Protein AF-A0A7C1IXS5-F1 (afdb_monomer_lite)

Secondary structure (DSSP, 8-state):
-HHHHHHHHHHHTT------TTSS--SSSSPPPPPHHHHHHHHHH-PPB--EEEE---TTHHHHHHTT-----EEEE-PPB--PPP---HHHHHHHHHHHHHHHHHHHHHHS-GGG-GGGTT------

Radius of gyration: 16.07 Å; chains: 1; bounding box: 36×35×52 Å

Foldseek 3Di:
DVVLVVVLVCVLVVHDDDDDQQNDDDQDAADDQGDLSQLVSCQRNQDWDKQKAKPQPHPCSVVCVVVVHDTDIDMDIADTDGDDHDPDDDPVSSVSSSVVSVVSLLANCLRDDQRHHHVCRPSHDHGD

pLDDT: mean 89.89, std 7.88, range [62.44, 98.0]

Sequence (128 aa):
RVLLEKITAILQAGHPLAIAPEGGRSHELGMKRAMPGLGYIIEKVQVPVIPVGILGTTGDFWQRAKHGERPILEMRIGRPIHFPKMTEQGRQRRDARQRNADLVMRHIAGLLPQEYHGVYAGQSISPA

Structure (mmCIF, N/CA/C/O backbone):
data_AF-A0A7C1IXS5-F1
#
_entry.id   AF-A0A7C1IXS5-F1
#
loop_
_atom_site.group_PDB
_atom_site.id
_atom_site.type_symbol
_atom_site.label_atom_id
_atom_site.label_alt_id
_atom_site.label_comp_id
_atom_site.label_asym_id
_atom_site.label_entity_id
_atom_site.label_seq_id
_atom_site.pdbx_PDB_ins_code
_atom_site.Cartn_x
_atom_site.Cartn_y
_atom_site.Cartn_z
_atom_site.occupancy
_atom_site.B_iso_or_equiv
_atom_site.auth_seq_id
_atom_site.auth_comp_id
_atom_site.auth_asym_id
_atom_site.auth_atom_id
_atom_site.pdbx_PDB_model_num
ATOM 1 N N . ARG A 1 1 ? -9.450 18.181 4.860 1.00 62.44 1 ARG A N 1
ATOM 2 C CA . ARG A 1 1 ? -10.494 17.339 5.502 1.00 62.44 1 ARG A CA 1
ATOM 3 C C . ARG A 1 1 ? -11.516 16.836 4.478 1.00 62.44 1 ARG A C 1
ATOM 5 O O . ARG A 1 1 ? -11.693 15.631 4.399 1.00 62.44 1 ARG A O 1
ATOM 12 N N . VAL A 1 2 ? -12.026 17.719 3.611 1.00 87.50 2 VAL A N 1
ATOM 13 C CA . VAL A 1 2 ? -12.974 17.417 2.516 1.00 87.50 2 VAL A CA 1
ATOM 14 C C . VAL A 1 2 ? -12.605 16.195 1.654 1.00 87.50 2 VAL A C 1
ATOM 16 O O . VAL A 1 2 ? -13.468 15.382 1.343 1.00 87.50 2 VAL A O 1
ATOM 19 N N . LEU A 1 3 ? -11.326 16.005 1.300 1.00 87.81 3 LEU A N 1
ATOM 20 C CA . LEU A 1 3 ? -10.906 14.852 0.487 1.00 87.81 3 LEU A CA 1
ATOM 21 C C . LEU A 1 3 ? -11.186 13.496 1.162 1.00 87.81 3 LEU A C 1
ATOM 23 O O . LEU A 1 3 ? -11.703 12.591 0.517 1.00 87.81 3 LEU A O 1
ATOM 27 N N . LEU A 1 4 ? -10.867 13.352 2.452 1.00 87.88 4 LEU A N 1
ATOM 28 C CA . LEU A 1 4 ? -11.063 12.091 3.183 1.00 87.88 4 LEU A CA 1
ATOM 29 C C . LEU A 1 4 ? -12.549 11.773 3.376 1.00 87.88 4 LEU A C 1
ATOM 31 O O . LEU A 1 4 ? -12.944 10.609 3.339 1.00 87.88 4 LEU A O 1
ATOM 35 N N . GLU A 1 5 ? -13.370 12.807 3.550 1.00 88.81 5 GLU A N 1
ATOM 36 C CA . GLU A 1 5 ? -14.828 12.681 3.614 1.00 88.81 5 GLU A CA 1
ATOM 37 C C . GLU A 1 5 ? -15.385 12.212 2.263 1.00 88.81 5 GLU A C 1
ATOM 39 O O . GLU A 1 5 ? -16.151 11.253 2.220 1.00 88.81 5 GLU A O 1
ATOM 44 N N . LYS A 1 6 ? -14.911 12.788 1.149 1.00 92.94 6 LYS A N 1
ATOM 45 C CA . LYS A 1 6 ? -15.299 12.353 -0.201 1.00 92.94 6 LYS A CA 1
ATOM 46 C C . LYS A 1 6 ? -14.884 10.908 -0.492 1.00 92.94 6 LYS A C 1
ATOM 48 O O . LYS A 1 6 ? -15.686 10.142 -1.014 1.00 92.94 6 LYS A O 1
ATOM 53 N N . ILE A 1 7 ? -13.660 10.523 -0.126 1.00 92.19 7 ILE A N 1
ATOM 54 C CA . ILE A 1 7 ? -13.174 9.140 -0.258 1.00 92.19 7 ILE A CA 1
ATOM 55 C C . ILE A 1 7 ? -14.072 8.176 0.525 1.00 92.19 7 ILE A C 1
ATOM 57 O O . ILE A 1 7 ? -14.482 7.147 -0.004 1.00 92.19 7 ILE A O 1
ATOM 61 N N . THR A 1 8 ? -14.411 8.532 1.765 1.00 90.06 8 THR A N 1
ATOM 62 C CA . THR A 1 8 ? -15.300 7.731 2.615 1.00 90.06 8 THR A CA 1
ATOM 63 C C . THR A 1 8 ? -16.672 7.554 1.965 1.00 90.06 8 THR A C 1
ATOM 65 O O . THR A 1 8 ? -17.157 6.430 1.894 1.00 90.06 8 THR A O 1
ATOM 68 N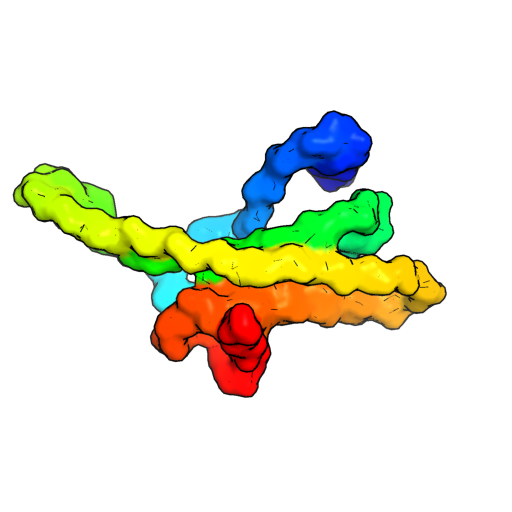 N . ALA A 1 9 ? -17.257 8.628 1.428 1.00 92.06 9 ALA A N 1
ATOM 69 C CA . ALA A 1 9 ? -18.553 8.578 0.756 1.00 92.06 9 ALA A CA 1
ATOM 70 C C . ALA A 1 9 ? -18.542 7.685 -0.499 1.00 92.06 9 ALA A C 1
ATOM 72 O O . ALA A 1 9 ? -19.460 6.893 -0.688 1.00 92.06 9 ALA A O 1
ATOM 73 N N . ILE A 1 10 ? -17.492 7.765 -1.327 1.00 94.25 10 ILE A N 1
ATOM 74 C CA . ILE A 1 10 ? -17.326 6.915 -2.524 1.00 94.25 10 ILE A CA 1
ATOM 75 C C . ILE A 1 10 ? -17.302 5.435 -2.130 1.00 94.25 10 ILE A C 1
ATOM 77 O O . ILE A 1 10 ? -18.041 4.625 -2.689 1.00 94.25 10 ILE A O 1
ATOM 81 N N . LEU A 1 11 ? -16.480 5.095 -1.136 1.00 93.44 11 LEU A N 1
ATOM 82 C CA . LEU A 1 11 ? -16.324 3.716 -0.686 1.00 93.44 11 LEU A CA 1
ATOM 83 C C . LEU A 1 11 ? -17.600 3.179 -0.011 1.00 93.44 11 LEU A C 1
ATOM 85 O O . LEU A 1 11 ? -17.976 2.033 -0.238 1.00 93.44 11 LEU A O 1
ATOM 89 N N . GLN A 1 12 ? -18.304 4.006 0.770 1.00 90.38 12 GLN A N 1
ATOM 90 C CA . GLN A 1 12 ? -19.597 3.645 1.372 1.00 90.38 12 GLN A CA 1
ATOM 91 C C . GLN A 1 12 ? -20.707 3.460 0.331 1.00 90.38 12 GLN A C 1
ATOM 93 O O . GLN A 1 12 ? -21.604 2.648 0.535 1.00 90.38 12 GLN A O 1
ATOM 98 N N . ALA A 1 13 ? -20.626 4.163 -0.799 1.00 93.38 13 ALA A N 1
ATOM 99 C CA . ALA A 1 13 ? -21.512 3.968 -1.942 1.00 93.38 13 ALA A CA 1
ATOM 100 C C . ALA A 1 13 ? -21.169 2.711 -2.770 1.00 93.38 13 ALA A C 1
ATOM 102 O O . ALA A 1 13 ? -21.704 2.548 -3.862 1.00 93.38 13 ALA A O 1
ATOM 103 N N . GLY A 1 14 ? -20.253 1.853 -2.304 1.00 92.19 14 GLY A N 1
ATOM 104 C CA . GLY A 1 14 ? -19.890 0.597 -2.966 1.00 92.19 14 GLY A CA 1
ATOM 105 C C . GLY A 1 14 ? -18.975 0.752 -4.182 1.00 92.19 14 GLY A C 1
ATOM 106 O O . GLY A 1 14 ? -18.792 -0.206 -4.929 1.00 92.19 14 GLY A O 1
ATOM 107 N N . HIS A 1 15 ? -18.392 1.935 -4.399 1.00 94.31 15 HIS A N 1
ATOM 108 C CA . HIS A 1 15 ? -17.510 2.172 -5.539 1.00 94.31 15 HIS A CA 1
ATOM 109 C C . HIS A 1 15 ? -16.052 1.845 -5.182 1.00 94.31 15 HIS A C 1
ATOM 111 O O . HIS A 1 15 ? -15.581 2.245 -4.113 1.00 94.31 15 HIS A O 1
ATOM 117 N N . PRO A 1 16 ? -15.301 1.167 -6.070 1.00 92.75 16 PRO A N 1
ATOM 118 C CA . PRO A 1 16 ? -13.887 0.898 -5.844 1.00 92.75 16 PRO A CA 1
ATOM 119 C C . PRO A 1 16 ? -13.054 2.183 -5.939 1.00 92.75 16 PRO A C 1
ATOM 121 O O . PRO A 1 16 ? -13.357 3.088 -6.718 1.00 92.75 16 PRO A O 1
ATOM 124 N N . LEU A 1 17 ? -11.962 2.242 -5.174 1.00 93.81 17 LEU A N 1
ATOM 125 C CA . LEU A 1 17 ? -11.010 3.350 -5.205 1.00 93.81 17 LEU A CA 1
ATOM 126 C C . LEU A 1 17 ? -9.573 2.827 -5.148 1.00 93.81 17 LEU A C 1
ATOM 128 O O . LEU A 1 17 ? -9.223 2.056 -4.257 1.00 93.81 17 LEU A O 1
ATOM 132 N N . ALA A 1 18 ? -8.730 3.300 -6.066 1.00 93.56 18 ALA A N 1
ATOM 133 C CA . ALA A 1 18 ? -7.294 3.052 -6.041 1.00 93.56 18 ALA A CA 1
ATOM 134 C C . ALA A 1 18 ? -6.576 4.159 -5.256 1.00 93.56 18 ALA A C 1
ATOM 136 O O . ALA A 1 18 ? -6.789 5.348 -5.499 1.00 93.56 18 ALA A O 1
ATOM 137 N N . ILE A 1 19 ? -5.715 3.768 -4.317 1.00 93.00 19 ILE A N 1
ATOM 138 C CA . ILE A 1 19 ? -4.931 4.685 -3.485 1.00 93.00 19 ILE A CA 1
ATOM 139 C C . ILE A 1 19 ? -3.476 4.231 -3.527 1.00 93.00 19 ILE A C 1
ATOM 141 O O . ILE A 1 19 ? -3.190 3.082 -3.207 1.00 93.00 19 ILE A O 1
ATOM 145 N N . ALA A 1 20 ? -2.561 5.143 -3.860 1.00 93.06 20 ALA A N 1
ATOM 146 C CA . ALA A 1 20 ? -1.134 4.948 -3.624 1.00 93.06 20 ALA A CA 1
ATOM 147 C C . ALA A 1 20 ? -0.835 5.269 -2.147 1.00 93.06 20 ALA A C 1
ATOM 149 O O . ALA A 1 20 ? -0.930 6.442 -1.764 1.00 93.06 20 ALA A O 1
ATOM 150 N N . PRO A 1 21 ? -0.488 4.282 -1.297 1.00 93.50 21 PRO A N 1
ATOM 151 C CA . PRO A 1 21 ? -0.314 4.518 0.139 1.00 93.50 21 PRO A CA 1
ATOM 152 C C . PRO A 1 21 ? 0.810 5.506 0.464 1.00 93.50 21 PRO A C 1
ATOM 154 O O . PRO A 1 21 ? 0.776 6.157 1.504 1.00 93.50 21 PRO A O 1
ATOM 157 N N . GLU A 1 22 ? 1.788 5.632 -0.431 1.00 91.38 22 GLU A N 1
ATOM 158 C CA . GLU A 1 22 ? 2.952 6.518 -0.317 1.00 91.38 22 GLU A CA 1
ATOM 159 C C . GLU A 1 22 ? 2.620 7.997 -0.587 1.00 91.38 22 GLU A C 1
ATOM 161 O O . GLU A 1 22 ? 3.427 8.875 -0.293 1.00 91.38 22 GLU A O 1
ATOM 166 N N . GLY A 1 23 ? 1.436 8.293 -1.139 1.00 84.69 23 GLY A N 1
ATOM 167 C CA . GLY A 1 23 ? 0.965 9.660 -1.397 1.00 84.69 23 GLY A CA 1
ATOM 168 C C . GLY A 1 23 ? 1.532 10.339 -2.646 1.00 84.69 23 GLY A C 1
ATOM 169 O O . GLY A 1 23 ? 1.139 11.461 -2.958 1.00 84.69 23 GLY A O 1
ATOM 170 N N . GLY A 1 24 ? 2.418 9.677 -3.389 1.00 81.88 24 GLY A N 1
ATOM 171 C CA . GLY A 1 24 ? 3.002 10.204 -4.617 1.00 81.88 24 GLY A CA 1
ATOM 172 C C . GLY A 1 24 ? 3.687 9.122 -5.443 1.00 81.88 24 GLY A C 1
ATOM 173 O O . GLY A 1 24 ? 3.705 7.953 -5.067 1.00 81.88 24 GLY A O 1
ATOM 174 N N . ARG A 1 25 ? 4.252 9.523 -6.586 1.00 73.31 25 ARG A N 1
ATOM 175 C CA . ARG A 1 25 ? 5.111 8.647 -7.388 1.00 73.31 25 ARG A CA 1
ATOM 176 C C . ARG A 1 25 ? 6.492 8.584 -6.745 1.00 73.31 25 ARG A C 1
ATOM 178 O O . ARG A 1 25 ? 7.063 9.621 -6.399 1.00 73.31 25 ARG A O 1
ATOM 185 N N . SER A 1 26 ? 7.030 7.382 -6.618 1.00 70.75 26 SER A N 1
ATOM 186 C CA . SER A 1 26 ? 8.423 7.193 -6.232 1.00 70.75 26 SER A CA 1
ATOM 187 C C . SER A 1 26 ? 9.299 7.362 -7.472 1.00 70.75 26 SER A C 1
ATOM 189 O O . SER A 1 26 ? 9.076 6.731 -8.500 1.00 70.75 26 SER A O 1
ATOM 191 N N . HIS A 1 27 ? 10.230 8.314 -7.396 1.00 70.62 27 HIS A N 1
ATOM 192 C CA . HIS A 1 27 ? 11.218 8.600 -8.442 1.00 70.62 27 HIS A CA 1
ATOM 193 C C . HIS A 1 27 ? 12.519 7.809 -8.238 1.00 70.62 27 HIS A C 1
ATOM 195 O O . HIS A 1 27 ? 13.379 7.799 -9.111 1.00 70.62 27 HIS A O 1
ATOM 201 N N . GLU A 1 28 ? 12.630 7.140 -7.093 1.00 76.75 28 GLU A N 1
ATOM 202 C CA . GLU A 1 28 ? 13.718 6.250 -6.705 1.00 76.75 28 GLU A CA 1
ATOM 203 C C . GLU A 1 28 ? 13.167 4.826 -6.588 1.00 76.75 28 GLU A C 1
ATOM 205 O O . GLU A 1 28 ? 11.968 4.634 -6.357 1.00 76.75 28 GLU A O 1
ATOM 210 N N . LEU A 1 29 ? 14.040 3.833 -6.760 1.00 80.69 29 LEU A N 1
ATOM 211 C CA . LEU A 1 29 ? 13.677 2.433 -6.582 1.00 80.69 29 LEU A CA 1
ATOM 212 C C . LEU A 1 29 ? 13.455 2.152 -5.090 1.00 80.69 29 LEU A C 1
ATOM 214 O O . LEU A 1 29 ? 14.328 2.426 -4.269 1.00 80.69 29 LEU A O 1
ATOM 218 N N . GLY A 1 30 ? 12.290 1.600 -4.752 1.00 88.56 30 GLY A N 1
ATOM 219 C CA . GLY A 1 30 ? 11.944 1.221 -3.384 1.00 88.56 30 GLY A CA 1
ATOM 220 C C . GLY A 1 30 ? 10.692 1.914 -2.847 1.00 88.56 30 GLY A C 1
ATOM 221 O O . GLY A 1 30 ? 10.465 3.105 -3.057 1.00 88.56 30 GLY A O 1
ATOM 222 N N . MET A 1 31 ? 9.882 1.154 -2.114 1.00 92.44 31 MET A N 1
ATOM 223 C CA . MET A 1 31 ? 8.675 1.648 -1.456 1.00 92.44 31 MET A CA 1
ATOM 224 C C . MET A 1 31 ? 9.009 2.637 -0.337 1.00 92.44 31 MET A C 1
ATOM 226 O O . MET A 1 31 ? 9.836 2.367 0.543 1.00 92.44 31 MET A O 1
ATOM 230 N N . LYS A 1 32 ? 8.305 3.769 -0.327 1.00 94.12 32 LYS A N 1
ATOM 231 C CA . LYS A 1 32 ? 8.296 4.717 0.790 1.00 94.12 32 LYS A CA 1
ATOM 232 C C . LYS A 1 32 ? 7.299 4.282 1.850 1.00 94.12 32 LYS A C 1
ATOM 234 O O . LYS A 1 32 ? 6.400 3.479 1.618 1.00 94.12 32 LYS A O 1
ATOM 239 N N . ARG A 1 33 ? 7.438 4.849 3.045 1.00 95.25 33 ARG A N 1
ATOM 240 C CA . ARG A 1 33 ? 6.513 4.567 4.140 1.00 95.25 33 ARG A CA 1
ATOM 241 C C . ARG A 1 33 ? 5.100 5.044 3.797 1.00 95.25 33 ARG A C 1
ATOM 243 O O . ARG A 1 33 ? 4.921 6.159 3.309 1.00 95.25 33 ARG A O 1
ATOM 250 N N . ALA A 1 34 ? 4.102 4.227 4.118 1.00 96.00 34 ALA A N 1
ATOM 251 C CA . ALA A 1 34 ? 2.702 4.585 3.970 1.00 96.00 34 ALA A CA 1
ATOM 252 C C . ALA A 1 34 ? 2.344 5.836 4.773 1.00 96.00 34 ALA A C 1
ATOM 254 O O . ALA A 1 34 ? 2.712 5.986 5.944 1.00 96.00 34 ALA A O 1
ATOM 255 N N . MET A 1 35 ? 1.528 6.689 4.161 1.00 94.19 35 MET A N 1
ATOM 256 C CA . MET A 1 35 ? 0.916 7.816 4.838 1.00 94.19 35 MET A CA 1
ATOM 257 C C . MET A 1 35 ? -0.165 7.336 5.822 1.00 94.19 35 MET A C 1
ATOM 259 O O . MET 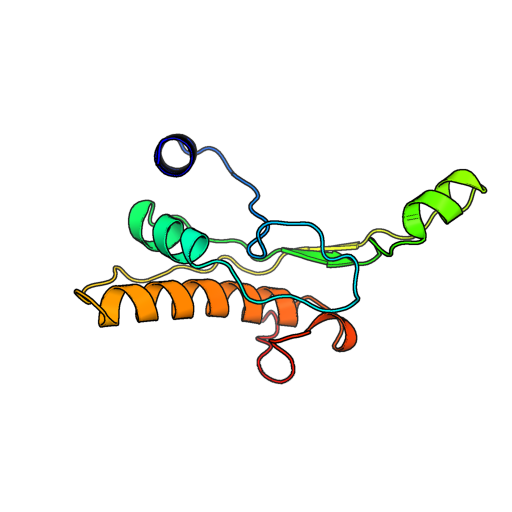A 1 35 ? -0.993 6.482 5.481 1.00 94.19 35 MET A O 1
ATOM 263 N N . PRO A 1 36 ? -0.273 7.962 7.009 1.00 90.25 36 PRO A N 1
ATOM 264 C CA . PRO A 1 36 ? -1.249 7.574 8.034 1.00 90.25 36 PRO A CA 1
ATOM 265 C C . PRO A 1 36 ? -2.712 7.757 7.593 1.00 90.25 36 PRO A C 1
ATOM 267 O O . PRO A 1 36 ? -3.625 7.211 8.218 1.00 90.25 36 PRO A O 1
ATOM 270 N N . GLY A 1 37 ? -2.953 8.515 6.516 1.00 91.19 37 GLY A N 1
ATOM 271 C CA . GLY A 1 37 ? -4.278 8.704 5.924 1.00 91.19 37 GLY A CA 1
ATOM 272 C C . GLY A 1 37 ? -4.930 7.395 5.472 1.00 91.19 37 GLY A C 1
ATOM 273 O O . GLY A 1 37 ? -6.141 7.250 5.626 1.00 91.19 37 GLY A O 1
ATOM 274 N N . LEU A 1 38 ? -4.145 6.412 5.015 1.00 93.69 38 LEU A N 1
ATOM 275 C CA . LEU A 1 38 ? -4.670 5.093 4.653 1.00 93.69 38 LEU A CA 1
ATOM 276 C C . LEU A 1 38 ? -5.293 4.389 5.867 1.00 93.69 38 LEU A C 1
ATOM 278 O O . LEU A 1 38 ? -6.420 3.906 5.794 1.00 93.69 38 LEU A O 1
ATOM 282 N N . GLY A 1 39 ? -4.607 4.413 7.013 1.00 93.06 39 GLY A N 1
ATOM 283 C CA . GLY A 1 39 ? -5.120 3.831 8.254 1.00 93.06 39 GLY A CA 1
ATOM 284 C C . GLY A 1 39 ? -6.414 4.492 8.738 1.00 93.06 39 GLY A C 1
ATOM 285 O O . GLY A 1 39 ? -7.292 3.813 9.261 1.00 93.06 39 GLY A O 1
ATOM 286 N N . TYR A 1 40 ? -6.571 5.803 8.521 1.00 92.50 40 TYR A N 1
ATOM 287 C CA . TYR A 1 40 ? -7.827 6.506 8.806 1.00 92.50 40 TYR A CA 1
ATOM 288 C C . TYR A 1 40 ? -8.988 5.995 7.937 1.00 92.50 40 TYR A C 1
ATOM 290 O O . TYR A 1 40 ? -10.088 5.797 8.449 1.00 92.50 40 TYR A O 1
ATOM 298 N N . ILE A 1 41 ? -8.750 5.780 6.640 1.00 92.88 41 ILE A N 1
ATOM 299 C CA . ILE A 1 41 ? -9.771 5.291 5.701 1.00 92.88 41 ILE A CA 1
ATOM 300 C C . ILE A 1 41 ? -10.181 3.858 6.063 1.00 92.88 41 ILE A C 1
ATOM 302 O O . ILE A 1 41 ? -11.372 3.577 6.176 1.00 92.88 41 ILE A O 1
ATOM 306 N N . ILE A 1 42 ? -9.207 2.982 6.331 1.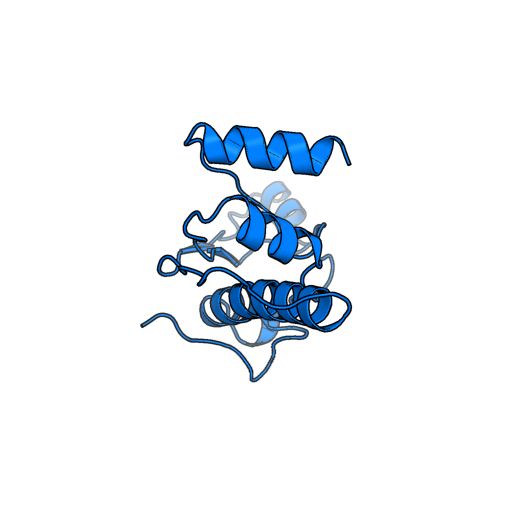00 92.94 42 ILE A N 1
ATOM 307 C CA . ILE A 1 42 ? -9.436 1.592 6.763 1.00 92.94 42 ILE A CA 1
ATOM 308 C C . ILE A 1 42 ? -10.330 1.542 8.009 1.00 92.94 42 ILE A C 1
ATOM 310 O O . ILE A 1 42 ? -11.332 0.824 8.047 1.00 92.94 42 ILE A O 1
ATOM 314 N N . GLU A 1 43 ? -9.998 2.348 9.019 1.00 92.19 43 GLU A N 1
ATOM 315 C CA . GLU A 1 43 ? -10.775 2.433 10.255 1.00 92.19 43 GLU A CA 1
ATOM 316 C C . GLU A 1 43 ? -12.219 2.891 9.994 1.00 92.19 43 GLU A C 1
ATOM 318 O O . GLU A 1 43 ? -13.153 2.389 10.616 1.00 92.19 43 GLU A O 1
ATOM 323 N N . LYS A 1 44 ? -12.413 3.855 9.087 1.00 90.56 44 LYS A N 1
ATOM 324 C CA . LYS A 1 44 ? -13.712 4.501 8.871 1.00 90.56 44 LYS A CA 1
ATOM 325 C C . LYS A 1 44 ? -14.680 3.710 8.008 1.00 90.56 44 LYS A C 1
ATOM 327 O O . LYS A 1 44 ? -15.871 3.732 8.305 1.00 90.56 44 LYS A O 1
ATOM 332 N N . VAL A 1 45 ? -14.197 3.078 6.942 1.00 88.19 45 VAL A N 1
ATOM 333 C CA . VAL A 1 45 ? -15.076 2.498 5.914 1.00 88.19 45 VAL A CA 1
ATOM 334 C C . VAL A 1 45 ? -15.295 0.998 6.122 1.00 88.19 45 VAL A C 1
ATOM 336 O O . VAL A 1 45 ? -16.342 0.492 5.741 1.00 88.19 45 VAL A O 1
ATOM 339 N N . GLN A 1 46 ? -14.366 0.294 6.786 1.00 88.12 46 GLN A N 1
ATOM 340 C CA . GLN A 1 46 ? -14.497 -1.145 7.082 1.00 88.12 46 GLN A CA 1
ATOM 341 C C . GLN A 1 46 ? -14.766 -2.001 5.827 1.00 88.12 46 GLN A C 1
ATOM 343 O O . GLN A 1 46 ? -15.522 -2.968 5.861 1.00 88.12 46 GLN A O 1
ATOM 348 N N . VAL A 1 47 ? -14.128 -1.633 4.715 1.00 91.69 47 VAL A N 1
ATOM 349 C CA . VAL A 1 47 ? -14.142 -2.378 3.448 1.00 91.69 47 VAL A CA 1
ATOM 350 C C . VAL A 1 47 ? -12.844 -3.175 3.290 1.00 91.69 47 VAL A C 1
ATOM 352 O O . VAL A 1 47 ? -11.816 -2.766 3.844 1.00 91.69 47 VAL A O 1
ATOM 355 N N . PRO A 1 48 ? -12.855 -4.294 2.544 1.00 94.62 48 PRO A N 1
ATOM 356 C CA . PRO A 1 48 ? -11.635 -5.032 2.249 1.00 94.62 48 PRO A CA 1
ATOM 357 C C . PRO A 1 48 ? -10.639 -4.172 1.464 1.00 94.62 48 PRO A C 1
ATOM 359 O O . PRO A 1 48 ? -11.010 -3.457 0.533 1.00 94.62 48 PRO A O 1
ATOM 362 N N . VAL A 1 49 ? -9.357 -4.281 1.812 1.00 96.25 49 VAL A N 1
ATOM 363 C CA . VAL A 1 49 ? -8.260 -3.658 1.061 1.00 96.25 49 VAL A CA 1
ATOM 364 C C . VAL A 1 49 ? -7.596 -4.713 0.192 1.00 96.25 49 VAL A C 1
ATOM 366 O O . VAL A 1 49 ? -7.161 -5.742 0.699 1.00 96.25 49 VAL A O 1
ATOM 369 N N . ILE A 1 50 ? -7.481 -4.454 -1.107 1.00 97.00 50 ILE A N 1
ATOM 370 C CA . ILE A 1 50 ? -6.796 -5.350 -2.042 1.00 97.00 50 ILE A CA 1
ATOM 371 C C . ILE A 1 50 ? -5.395 -4.777 -2.312 1.00 97.00 50 ILE A C 1
ATOM 373 O O . ILE A 1 50 ? -5.300 -3.689 -2.886 1.00 97.00 50 ILE A O 1
ATOM 377 N N . PRO A 1 51 ? -4.308 -5.448 -1.887 1.00 97.12 51 PRO A N 1
ATOM 378 C CA . PRO A 1 51 ? -2.952 -4.998 -2.173 1.00 97.12 51 PRO A CA 1
ATOM 379 C C . PRO A 1 51 ? -2.623 -5.234 -3.652 1.00 97.12 51 PRO A C 1
ATOM 381 O O . PRO A 1 51 ? -2.906 -6.301 -4.200 1.00 97.12 51 PRO A O 1
ATOM 384 N N . VAL A 1 52 ? -2.009 -4.240 -4.292 1.00 96.25 52 VAL A N 1
ATOM 385 C CA . VAL A 1 52 ? -1.616 -4.295 -5.704 1.00 96.25 52 VAL A CA 1
ATOM 386 C C . VAL A 1 52 ? -0.168 -3.838 -5.836 1.00 96.25 52 VAL A C 1
ATOM 388 O O . VAL A 1 52 ? 0.174 -2.734 -5.414 1.00 96.25 52 VAL A O 1
ATOM 391 N N . GLY A 1 53 ? 0.676 -4.692 -6.412 1.00 94.19 53 GLY A N 1
ATOM 392 C CA . GLY A 1 53 ? 2.050 -4.376 -6.793 1.00 94.19 53 GLY A CA 1
ATOM 393 C C . GLY A 1 53 ? 2.132 -4.071 -8.287 1.00 94.19 53 GLY A C 1
ATOM 394 O O . GLY A 1 53 ? 1.568 -4.806 -9.095 1.00 94.19 53 GLY A O 1
ATOM 395 N N . ILE A 1 54 ? 2.827 -2.997 -8.656 1.00 90.69 54 ILE A N 1
ATOM 396 C CA . ILE A 1 54 ? 3.045 -2.598 -10.052 1.00 90.69 54 ILE A CA 1
ATOM 397 C C . ILE A 1 54 ? 4.553 -2.587 -10.315 1.00 90.69 54 ILE A C 1
ATOM 399 O O . ILE A 1 54 ? 5.297 -1.940 -9.580 1.00 90.69 54 ILE A O 1
ATOM 403 N N . LEU A 1 55 ? 4.995 -3.297 -11.354 1.00 87.50 55 LEU A N 1
ATOM 404 C CA . LEU A 1 55 ? 6.390 -3.376 -11.788 1.00 87.50 55 LEU A CA 1
ATOM 405 C C . LEU A 1 55 ? 6.560 -2.777 -13.182 1.00 87.50 55 LEU A C 1
ATOM 407 O O . LEU A 1 55 ? 5.631 -2.779 -13.984 1.00 87.50 55 LEU A O 1
ATOM 411 N N . GLY A 1 56 ? 7.774 -2.326 -13.495 1.00 78.50 56 GLY A N 1
ATOM 412 C CA . GLY A 1 56 ? 8.107 -1.806 -14.825 1.00 78.50 56 GLY A CA 1
ATOM 413 C C . GLY A 1 56 ? 7.783 -0.325 -15.027 1.00 78.50 56 GLY A C 1
ATOM 414 O O . GLY A 1 56 ? 8.062 0.224 -16.087 1.00 78.50 56 GLY A O 1
ATOM 415 N N . THR A 1 57 ? 7.276 0.372 -14.004 1.00 69.88 57 THR A N 1
ATOM 416 C CA . THR A 1 57 ? 7.153 1.842 -13.997 1.00 69.88 57 THR A CA 1
ATOM 417 C C . THR A 1 57 ? 8.483 2.509 -13.634 1.00 69.88 57 THR A C 1
ATOM 419 O O . THR A 1 57 ? 8.559 3.303 -12.696 1.00 69.88 57 THR A O 1
ATOM 422 N N . THR A 1 58 ? 9.560 2.137 -14.319 1.00 69.19 58 THR A N 1
ATOM 423 C CA . THR A 1 58 ? 10.885 2.732 -14.123 1.00 69.19 58 THR A CA 1
ATOM 424 C C . THR A 1 58 ? 10.951 4.122 -14.769 1.00 69.19 58 THR A C 1
ATOM 426 O O . THR A 1 58 ? 10.149 4.459 -15.644 1.00 69.19 58 THR A O 1
ATOM 429 N N . GLY A 1 59 ? 11.876 4.980 -14.321 1.00 65.56 59 GLY A N 1
ATOM 430 C CA . GLY A 1 59 ? 11.978 6.367 -14.807 1.00 65.56 59 GLY A CA 1
ATOM 431 C C . GLY A 1 59 ? 12.228 6.488 -16.318 1.00 65.56 59 GLY A C 1
ATOM 432 O O . GLY A 1 59 ? 11.841 7.476 -16.941 1.00 65.56 59 GLY A O 1
ATOM 433 N N . ASP A 1 60 ? 12.814 5.456 -16.919 1.00 70.25 60 ASP A N 1
ATOM 434 C CA . ASP A 1 60 ? 13.090 5.310 -18.347 1.00 70.25 6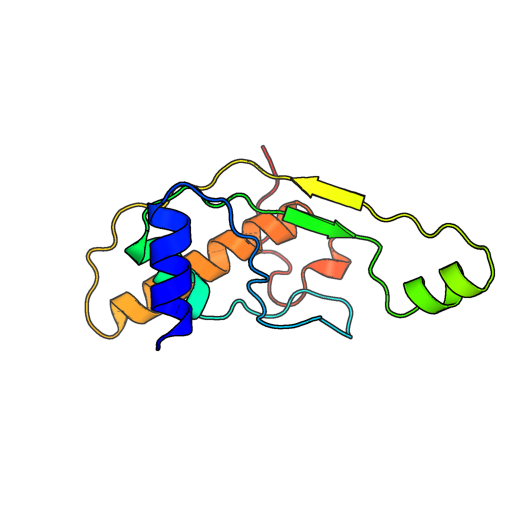0 ASP A CA 1
ATOM 435 C C . ASP A 1 60 ? 11.908 4.744 -19.153 1.00 70.25 60 ASP A C 1
ATOM 437 O O . ASP A 1 60 ? 11.963 4.792 -20.380 1.00 70.25 60 ASP A O 1
ATOM 441 N N . PHE A 1 61 ? 10.818 4.282 -18.518 1.00 76.75 61 PHE A N 1
ATOM 442 C CA . PHE A 1 61 ? 9.645 3.716 -19.205 1.00 76.75 61 PHE A CA 1
ATOM 443 C C . PHE A 1 61 ? 9.153 4.624 -20.339 1.00 76.75 61 PHE A C 1
ATOM 445 O O . PHE A 1 61 ? 8.982 4.189 -21.477 1.00 76.75 61 PHE A O 1
ATOM 452 N N . TRP A 1 62 ? 8.990 5.919 -20.048 1.00 73.00 62 TRP A N 1
ATOM 453 C CA . TRP A 1 62 ? 8.550 6.905 -21.036 1.00 73.00 62 TRP A CA 1
ATOM 454 C C . TRP A 1 62 ? 9.575 7.151 -22.140 1.00 73.00 62 TRP A C 1
ATOM 456 O O . TRP A 1 62 ? 9.185 7.411 -23.275 1.00 73.00 62 TRP A O 1
ATOM 466 N N . GLN A 1 63 ? 10.869 7.088 -21.824 1.00 77.75 63 GLN A N 1
ATOM 467 C CA . GLN A 1 63 ? 11.917 7.270 -22.825 1.00 77.75 63 GLN A CA 1
ATOM 468 C C . GLN A 1 63 ? 11.966 6.076 -23.772 1.00 77.75 63 GLN A C 1
ATOM 470 O O . GLN A 1 63 ? 11.941 6.259 -24.984 1.00 77.75 63 GLN A O 1
ATOM 475 N N . ARG A 1 64 ? 11.930 4.858 -23.233 1.00 79.06 64 ARG A N 1
ATOM 476 C CA . ARG A 1 64 ? 11.924 3.613 -24.005 1.00 79.06 64 ARG A CA 1
ATOM 477 C C . ARG A 1 64 ? 10.686 3.500 -24.889 1.00 79.06 64 ARG A C 1
ATOM 479 O O . ARG A 1 64 ? 10.809 3.257 -26.086 1.00 79.06 64 ARG A O 1
ATOM 486 N N . ALA A 1 65 ? 9.507 3.804 -24.341 1.00 79.75 65 ALA A N 1
ATOM 487 C CA . ALA A 1 65 ? 8.263 3.836 -25.108 1.00 79.75 65 ALA A CA 1
ATOM 488 C C . ALA A 1 65 ? 8.319 4.825 -26.290 1.00 79.75 65 ALA A C 1
ATOM 490 O O . ALA A 1 65 ? 7.841 4.516 -27.380 1.00 79.75 65 ALA A O 1
ATOM 491 N N . LYS A 1 66 ? 8.946 5.999 -26.109 1.00 83.69 66 LYS A N 1
ATOM 492 C CA . LYS A 1 66 ? 9.146 6.979 -27.194 1.00 83.69 66 LYS A CA 1
ATOM 493 C C . LYS A 1 66 ? 10.115 6.503 -28.280 1.00 83.69 66 LYS A C 1
ATOM 495 O O . LYS A 1 66 ? 9.974 6.934 -29.418 1.00 83.69 66 LYS A O 1
ATOM 500 N N . HIS A 1 67 ? 11.054 5.617 -27.952 1.00 84.69 67 HIS A N 1
ATOM 501 C CA . HIS A 1 67 ? 12.000 5.025 -28.906 1.00 84.69 67 HIS A CA 1
ATOM 502 C C . HIS A 1 67 ? 11.452 3.759 -29.593 1.00 84.69 67 HIS A C 1
ATOM 504 O O . HIS A 1 67 ? 12.194 3.046 -30.261 1.00 84.69 67 HIS A O 1
ATOM 510 N N . GLY A 1 68 ? 10.151 3.476 -29.457 1.00 83.12 68 GLY A N 1
ATOM 511 C CA . GLY A 1 68 ? 9.501 2.329 -30.097 1.00 83.12 68 GLY A CA 1
ATOM 512 C C . GLY A 1 68 ? 9.677 1.007 -29.347 1.00 83.12 68 GLY A C 1
ATOM 513 O O . GLY A 1 68 ? 9.194 -0.026 -29.814 1.00 83.12 68 GLY A O 1
ATOM 514 N N . GLU A 1 69 ? 10.316 1.019 -28.175 1.00 83.25 69 GLU A N 1
ATOM 515 C CA . GLU A 1 69 ? 10.359 -0.151 -27.303 1.00 83.25 69 GLU A CA 1
ATOM 516 C C . GLU A 1 69 ? 9.001 -0.377 -26.626 1.00 83.25 69 GLU A C 1
ATOM 518 O O . GLU A 1 69 ? 8.241 0.557 -26.363 1.00 83.25 69 GLU A O 1
ATOM 523 N N . ARG A 1 70 ? 8.705 -1.636 -26.291 1.00 80.94 70 ARG A N 1
ATOM 524 C CA . ARG A 1 70 ? 7.508 -2.030 -25.532 1.00 80.94 70 ARG A CA 1
ATOM 525 C C . ARG A 1 70 ? 7.917 -2.494 -24.131 1.00 80.94 70 ARG A C 1
ATOM 527 O O . ARG A 1 70 ? 7.988 -3.703 -23.904 1.00 80.94 70 ARG A O 1
ATOM 534 N N . PRO A 1 71 ? 8.254 -1.568 -23.211 1.00 79.62 71 PRO A N 1
ATOM 535 C CA . PRO A 1 71 ? 8.622 -1.937 -21.850 1.00 79.62 71 PRO A CA 1
ATOM 536 C C . PRO A 1 71 ? 7.461 -2.672 -21.168 1.00 79.62 71 PRO A C 1
ATOM 538 O O . PRO A 1 71 ? 6.298 -2.289 -21.300 1.00 79.62 71 PRO A O 1
ATOM 541 N N . ILE A 1 72 ? 7.786 -3.753 -20.460 1.00 82.81 72 ILE A N 1
ATOM 542 C CA . ILE A 1 72 ? 6.797 -4.616 -19.810 1.00 82.81 72 ILE A CA 1
ATOM 543 C C . ILE A 1 72 ? 6.272 -3.911 -18.558 1.00 82.81 72 ILE A C 1
ATOM 545 O O . ILE A 1 72 ? 7.051 -3.520 -17.691 1.00 82.81 72 ILE A O 1
ATOM 549 N N . LEU A 1 73 ? 4.949 -3.780 -18.468 1.00 86.19 73 LEU A N 1
ATOM 550 C CA . LEU A 1 73 ? 4.232 -3.341 -17.275 1.00 86.19 73 LEU A CA 1
ATOM 551 C C . LEU A 1 73 ? 3.530 -4.559 -16.676 1.00 86.19 73 LEU A C 1
ATOM 553 O O . LEU A 1 73 ? 2.704 -5.184 -17.340 1.00 86.19 73 LEU A O 1
ATOM 557 N N . GLU A 1 74 ? 3.853 -4.891 -15.431 1.00 90.50 74 GLU A N 1
ATOM 558 C CA . GLU A 1 74 ? 3.266 -6.036 -14.734 1.00 90.50 74 GLU A CA 1
ATOM 559 C C . GLU A 1 74 ? 2.478 -5.551 -13.517 1.00 90.50 74 GLU A C 1
ATOM 561 O O . GLU A 1 74 ? 2.948 -4.711 -12.749 1.00 90.50 74 GLU A O 1
ATOM 566 N N . MET A 1 75 ? 1.273 -6.091 -13.336 1.00 93.38 75 MET A N 1
ATOM 567 C CA . MET A 1 75 ? 0.440 -5.842 -12.165 1.00 93.38 75 MET A CA 1
ATOM 568 C C . MET A 1 75 ? 0.170 -7.161 -11.451 1.00 93.38 75 MET A C 1
ATOM 570 O O . MET A 1 75 ? -0.370 -8.097 -12.037 1.00 93.38 75 MET A O 1
ATOM 574 N N . ARG A 1 76 ? 0.513 -7.215 -10.166 1.00 95.56 76 ARG A N 1
ATOM 575 C CA . ARG A 1 76 ? 0.271 -8.359 -9.287 1.00 95.56 76 ARG A CA 1
ATOM 576 C C . ARG A 1 76 ? -0.766 -7.970 -8.250 1.00 95.56 76 ARG A C 1
ATOM 578 O O . ARG A 1 76 ? -0.604 -6.966 -7.560 1.00 95.56 76 ARG A O 1
ATOM 585 N N . ILE A 1 77 ? -1.8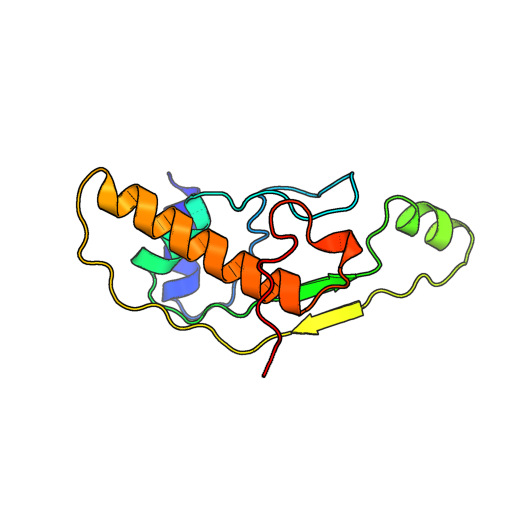31 -8.755 -8.150 1.00 96.50 77 ILE A N 1
ATOM 586 C CA . ILE A 1 77 ? -2.958 -8.496 -7.250 1.00 96.50 77 ILE A CA 1
ATOM 587 C C . ILE A 1 77 ? -2.929 -9.543 -6.141 1.00 96.50 77 ILE A C 1
ATOM 589 O O . ILE A 1 77 ? -2.920 -10.740 -6.417 1.00 96.50 77 ILE A O 1
ATOM 593 N N . GLY A 1 78 ? -2.895 -9.093 -4.889 1.00 96.69 78 GLY A N 1
ATOM 594 C CA . GLY A 1 78 ? -2.930 -9.977 -3.730 1.00 96.69 78 GLY A CA 1
ATOM 595 C C . GLY A 1 78 ? -4.344 -10.240 -3.211 1.00 96.69 78 GLY A C 1
ATOM 596 O O . GLY A 1 78 ? -5.342 -9.742 -3.732 1.00 96.69 78 GLY A O 1
ATOM 597 N N . ARG A 1 79 ? -4.425 -11.035 -2.141 1.00 95.88 79 ARG A N 1
ATOM 598 C CA . ARG A 1 79 ? -5.698 -11.398 -1.504 1.00 95.88 79 ARG A CA 1
ATOM 599 C C . ARG A 1 79 ? -6.295 -10.218 -0.715 1.00 95.88 79 ARG A C 1
ATOM 601 O O . ARG A 1 79 ? -5.534 -9.429 -0.153 1.00 95.88 79 ARG A O 1
ATOM 608 N N . PRO A 1 80 ? -7.634 -10.117 -0.608 1.00 96.12 80 PRO A N 1
ATOM 609 C CA . PRO A 1 80 ? -8.284 -9.098 0.212 1.00 96.12 80 PRO A CA 1
ATOM 610 C C . PRO A 1 80 ? -7.874 -9.167 1.690 1.00 96.12 80 PRO A C 1
ATOM 612 O O . PRO A 1 80 ? -7.929 -10.226 2.316 1.00 96.12 80 PRO A O 1
ATOM 615 N N . ILE A 1 81 ? -7.528 -8.017 2.263 1.00 95.62 81 ILE A N 1
ATOM 616 C CA . ILE A 1 81 ? -7.188 -7.837 3.675 1.00 95.62 81 ILE A CA 1
ATOM 617 C C . ILE A 1 81 ? -8.404 -7.252 4.391 1.00 95.62 81 ILE A C 1
ATOM 619 O O . ILE A 1 81 ? -8.913 -6.194 4.011 1.00 95.62 81 ILE A O 1
ATOM 623 N N . HIS A 1 82 ? -8.840 -7.924 5.452 1.00 94.81 82 HIS A N 1
ATOM 624 C CA . HIS A 1 82 ? -9.899 -7.446 6.334 1.00 94.81 82 HIS A CA 1
ATOM 625 C C . HIS A 1 82 ? -9.282 -6.959 7.639 1.00 94.81 82 HIS A C 1
ATOM 627 O O . HIS A 1 82 ? -8.427 -7.628 8.219 1.00 94.81 82 HIS A O 1
ATOM 633 N N . PHE A 1 83 ? -9.721 -5.794 8.103 1.00 93.50 83 PHE A N 1
ATOM 634 C CA . PHE A 1 83 ? -9.225 -5.197 9.336 1.00 93.50 83 PHE A CA 1
ATOM 635 C C . PHE A 1 83 ? -10.288 -5.297 10.428 1.00 93.50 83 PHE A C 1
ATOM 637 O O . PHE A 1 83 ? -11.451 -4.985 10.161 1.00 93.50 83 PHE A O 1
ATOM 644 N N . PRO A 1 84 ? -9.917 -5.692 11.657 1.00 90.12 84 PRO A N 1
ATOM 645 C CA . PRO A 1 84 ? -10.840 -5.631 12.777 1.00 90.12 84 PRO A CA 1
ATOM 646 C C . PRO A 1 84 ? -11.182 -4.173 13.107 1.00 90.12 84 PRO A C 1
ATOM 648 O O . PRO A 1 84 ? -10.421 -3.242 12.815 1.00 90.12 84 PRO A O 1
ATOM 651 N N . LYS A 1 85 ? -12.323 -3.975 13.772 1.00 88.44 85 LYS A N 1
ATOM 652 C CA . LYS A 1 85 ? -12.676 -2.670 14.335 1.00 88.44 85 LYS A CA 1
ATOM 653 C C . LYS A 1 85 ? -11.633 -2.266 15.373 1.00 88.44 85 LYS A C 1
ATOM 655 O O . LYS A 1 85 ? -11.330 -3.029 16.285 1.00 88.44 85 LYS A O 1
ATOM 660 N N . MET A 1 86 ? -11.117 -1.051 15.234 1.00 88.19 86 MET A N 1
ATOM 661 C CA . MET A 1 86 ? -10.167 -0.478 16.183 1.00 88.19 86 MET A CA 1
ATOM 662 C C . MET A 1 86 ? -10.902 0.027 17.425 1.00 88.19 86 MET A C 1
ATOM 664 O O . MET A 1 86 ? -11.924 0.708 17.310 1.00 88.19 86 MET A O 1
ATOM 668 N N . THR A 1 87 ? -10.370 -0.284 18.603 1.00 90.25 87 THR A N 1
ATOM 669 C CA . THR A 1 87 ? -10.926 0.128 19.906 1.00 90.25 87 THR A CA 1
ATOM 670 C C . THR A 1 87 ? -9.999 1.089 20.651 1.00 90.25 87 THR A C 1
ATOM 672 O O . THR A 1 87 ? -10.399 1.698 21.645 1.00 90.25 87 THR A O 1
ATOM 675 N N . GLU A 1 88 ? -8.771 1.270 20.160 1.00 92.12 88 GLU A N 1
ATOM 676 C CA . GLU A 1 88 ? -7.754 2.107 20.777 1.00 92.12 88 GLU A CA 1
ATOM 677 C C . GLU A 1 88 ? -8.105 3.601 20.722 1.00 92.12 88 GLU A C 1
ATOM 679 O O . GLU A 1 88 ? -8.759 4.098 19.799 1.00 92.12 88 GLU A O 1
ATOM 684 N N . GLN A 1 89 ? -7.594 4.358 21.696 1.00 89.69 89 GLN A N 1
ATOM 685 C CA . GLN A 1 89 ? -7.861 5.790 21.841 1.00 89.69 89 GLN A CA 1
ATOM 686 C C . GLN A 1 89 ? -6.573 6.626 21.844 1.00 89.69 89 GLN A C 1
ATOM 688 O O . GLN A 1 89 ? -5.461 6.116 21.988 1.00 89.69 89 GLN A O 1
ATOM 693 N N . GLY A 1 90 ? -6.716 7.940 21.636 1.00 92.44 90 GLY A N 1
ATOM 694 C CA . GLY A 1 90 ? -5.612 8.901 21.724 1.00 92.44 90 GLY A CA 1
ATOM 695 C C . GLY A 1 90 ? -4.401 8.539 20.855 1.00 92.44 90 GLY A C 1
ATOM 696 O O . GLY A 1 90 ? -4.515 8.385 19.636 1.00 92.44 90 GLY A O 1
ATOM 697 N N . ARG A 1 91 ? -3.226 8.427 21.487 1.00 92.31 91 ARG A N 1
ATOM 698 C CA . ARG A 1 91 ? -1.960 8.072 20.824 1.00 92.31 91 ARG A CA 1
ATOM 699 C C . ARG A 1 91 ? -1.983 6.654 20.254 1.00 92.31 91 ARG A C 1
ATOM 701 O O . ARG A 1 91 ? -1.624 6.472 19.096 1.00 92.31 91 ARG A O 1
ATOM 708 N N . GLN A 1 92 ? -2.504 5.690 21.011 1.00 93.50 92 GLN A N 1
ATOM 709 C CA . GLN A 1 92 ? -2.567 4.289 20.586 1.00 93.50 92 GLN A CA 1
ATOM 710 C C . GLN A 1 92 ? -3.378 4.123 19.297 1.00 93.50 92 GLN A C 1
ATOM 712 O O . GLN A 1 92 ? -3.000 3.345 18.426 1.00 93.50 92 GLN A O 1
ATOM 717 N N . ARG A 1 93 ? -4.438 4.925 19.126 1.00 93.38 93 ARG A N 1
ATOM 718 C CA . ARG A 1 93 ? -5.226 4.968 17.889 1.00 93.38 93 ARG A CA 1
ATOM 719 C C . ARG A 1 93 ? -4.413 5.433 16.682 1.00 93.38 93 ARG A C 1
ATOM 721 O O . ARG A 1 93 ? -4.575 4.902 15.587 1.00 93.38 93 ARG A O 1
ATOM 728 N N . ARG A 1 94 ? -3.552 6.443 16.854 1.00 92.94 94 ARG A N 1
ATOM 729 C CA . ARG A 1 94 ? -2.678 6.932 15.772 1.00 92.94 94 ARG A CA 1
ATOM 730 C C . ARG A 1 94 ? -1.661 5.866 15.380 1.00 92.94 94 ARG A C 1
ATOM 732 O O . ARG A 1 94 ? -1.488 5.613 14.191 1.00 92.94 94 ARG A O 1
ATOM 739 N N . ASP A 1 95 ? -1.076 5.201 16.370 1.00 95.00 95 ASP A N 1
ATOM 740 C CA . ASP A 1 95 ? -0.108 4.131 16.137 1.00 95.00 95 ASP A CA 1
ATOM 741 C C . ASP A 1 95 ? -0.773 2.924 15.459 1.00 95.00 95 ASP A C 1
ATOM 743 O O . ASP A 1 95 ? -0.218 2.359 14.523 1.00 95.00 95 ASP A O 1
ATOM 747 N N . ALA A 1 96 ? -1.996 2.571 15.860 1.00 94.56 96 ALA A N 1
ATOM 748 C CA . ALA A 1 96 ? -2.779 1.507 15.236 1.00 94.56 96 ALA A CA 1
ATOM 749 C C . ALA A 1 96 ? -3.108 1.799 13.763 1.00 94.56 96 ALA A C 1
ATOM 751 O O . ALA A 1 96 ? -2.952 0.925 12.911 1.00 94.56 96 ALA A O 1
ATOM 752 N N . ARG A 1 97 ? -3.463 3.045 13.422 1.00 94.94 97 ARG A N 1
ATOM 753 C CA . ARG A 1 97 ? -3.652 3.452 12.018 1.00 94.94 97 ARG A CA 1
ATOM 754 C C . ARG A 1 97 ? -2.379 3.289 11.204 1.00 94.94 97 ARG A C 1
ATOM 756 O O . ARG A 1 97 ? -2.442 2.781 10.087 1.00 94.94 97 ARG A O 1
ATOM 763 N N . GLN A 1 98 ? -1.242 3.711 11.755 1.00 96.44 98 GLN A N 1
ATOM 764 C CA . GLN A 1 98 ? 0.039 3.555 11.076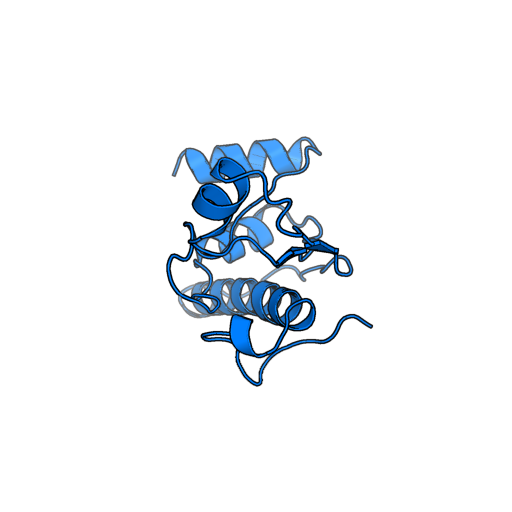 1.00 96.44 98 GLN A CA 1
ATOM 765 C C . GLN A 1 98 ? 0.385 2.073 10.896 1.00 96.44 98 GLN A C 1
ATOM 767 O O . GLN A 1 98 ? 0.747 1.678 9.795 1.00 96.44 98 GLN A O 1
ATOM 772 N N . ARG A 1 99 ? 0.185 1.236 11.925 1.00 95.75 99 ARG A N 1
ATOM 773 C CA . ARG A 1 99 ? 0.383 -0.221 11.834 1.00 95.75 99 ARG A CA 1
ATOM 774 C C . ARG A 1 99 ? -0.479 -0.861 10.747 1.00 95.75 99 ARG A C 1
ATOM 776 O O . ARG A 1 99 ? 0.020 -1.711 10.017 1.00 95.75 99 ARG A O 1
ATOM 783 N N . ASN A 1 100 ? -1.740 -0.448 10.618 1.00 95.81 100 ASN A N 1
ATOM 784 C CA . ASN A 1 100 ? -2.639 -0.961 9.583 1.00 95.81 100 ASN A CA 1
ATOM 785 C C . ASN A 1 100 ? -2.209 -0.516 8.179 1.00 95.81 100 ASN A C 1
ATOM 787 O O . ASN A 1 100 ? -2.214 -1.324 7.256 1.00 95.81 100 ASN A O 1
ATOM 791 N N . ALA A 1 101 ? -1.778 0.737 8.018 1.00 96.56 101 ALA A N 1
ATOM 792 C CA . ALA A 1 101 ? -1.223 1.216 6.754 1.00 96.56 101 ALA A CA 1
ATOM 793 C C . ALA A 1 101 ? 0.074 0.469 6.381 1.00 96.56 101 ALA A C 1
ATOM 795 O O . ALA A 1 101 ? 0.229 0.016 5.248 1.00 96.56 101 ALA A O 1
ATOM 796 N N . ASP A 1 102 ? 0.965 0.262 7.354 1.00 97.50 102 ASP A N 1
ATOM 797 C CA . ASP A 1 102 ? 2.205 -0.499 7.184 1.00 97.50 102 ASP A CA 1
ATOM 798 C C . ASP A 1 102 ? 1.924 -1.995 6.925 1.00 97.50 102 ASP A C 1
ATOM 800 O O . ASP A 1 102 ? 2.687 -2.653 6.224 1.00 97.50 102 ASP A O 1
ATOM 804 N N . LEU A 1 103 ? 0.818 -2.560 7.430 1.00 97.00 103 LEU A N 1
ATOM 805 C CA . LEU A 1 103 ? 0.384 -3.920 7.084 1.00 97.00 103 LEU A CA 1
ATOM 806 C C . LEU A 1 103 ? 0.035 -4.042 5.596 1.00 97.00 103 LEU A C 1
ATOM 808 O O . LEU A 1 103 ? 0.494 -4.981 4.949 1.00 97.00 103 LEU A O 1
ATOM 812 N N . VAL A 1 104 ? -0.718 -3.085 5.041 1.00 97.19 104 VAL A N 1
ATOM 813 C CA . VAL A 1 104 ? -1.031 -3.069 3.600 1.00 97.19 104 VAL A CA 1
ATOM 814 C C . VAL A 1 104 ? 0.254 -3.036 2.776 1.00 97.19 104 VAL A C 1
ATOM 816 O O . VAL A 1 104 ? 0.399 -3.811 1.834 1.00 97.19 104 VAL A O 1
ATOM 819 N N . MET A 1 105 ? 1.216 -2.196 3.162 1.00 97.44 105 MET A N 1
ATOM 820 C CA . MET A 1 105 ? 2.494 -2.112 2.456 1.00 97.44 105 MET A CA 1
ATOM 821 C C . MET A 1 105 ? 3.314 -3.392 2.546 1.00 97.44 105 MET A C 1
ATOM 823 O O . MET A 1 105 ? 3.901 -3.794 1.552 1.00 97.44 105 MET A O 1
ATOM 827 N N . ARG A 1 106 ? 3.324 -4.087 3.686 1.00 97.81 106 ARG A N 1
ATOM 828 C CA . ARG A 1 106 ? 4.012 -5.383 3.801 1.00 97.81 106 ARG A CA 1
ATOM 829 C C . ARG A 1 106 ? 3.429 -6.442 2.863 1.00 97.81 106 ARG A C 1
ATOM 831 O O . ARG A 1 106 ? 4.185 -7.214 2.277 1.00 97.81 106 ARG A O 1
ATOM 838 N N . HIS A 1 107 ? 2.111 -6.440 2.660 1.00 98.00 107 HIS A N 1
ATOM 839 C CA . HIS A 1 107 ? 1.481 -7.276 1.636 1.00 98.00 107 HIS A CA 1
ATOM 840 C C . HIS A 1 107 ? 1.844 -6.835 0.213 1.00 98.00 107 HIS A C 1
ATOM 842 O O . HIS A 1 107 ? 2.149 -7.688 -0.611 1.00 98.00 107 HIS A O 1
ATOM 848 N N . ILE A 1 108 ? 1.862 -5.529 -0.081 1.00 96.81 108 ILE A N 1
ATOM 849 C CA . ILE A 1 108 ? 2.311 -5.018 -1.390 1.00 96.81 108 ILE A CA 1
ATOM 850 C C . ILE A 1 108 ? 3.769 -5.421 -1.653 1.00 96.81 108 ILE A C 1
ATOM 852 O O . ILE A 1 108 ? 4.076 -5.899 -2.739 1.00 96.81 108 ILE A O 1
ATOM 856 N N . ALA A 1 109 ? 4.651 -5.316 -0.657 1.00 96.94 109 ALA A N 1
ATOM 857 C CA . ALA A 1 109 ? 6.045 -5.733 -0.766 1.00 96.94 109 ALA A CA 1
ATOM 858 C C . ALA A 1 109 ? 6.162 -7.226 -1.105 1.00 96.94 109 ALA A C 1
ATOM 860 O O . ALA A 1 109 ? 6.961 -7.594 -1.954 1.00 96.94 109 ALA A O 1
ATOM 861 N N . GLY A 1 110 ? 5.321 -8.090 -0.529 1.00 97.06 110 GLY A N 1
ATOM 862 C CA . GLY A 1 110 ? 5.296 -9.517 -0.877 1.00 97.06 110 GLY A CA 1
ATOM 863 C C . GLY A 1 110 ? 4.869 -9.824 -2.315 1.00 97.06 110 GLY A C 1
ATOM 864 O O . GLY A 1 110 ? 5.141 -10.915 -2.807 1.00 97.06 110 GLY A O 1
ATOM 865 N N . LEU A 1 111 ? 4.233 -8.874 -3.007 1.00 96.50 111 LEU A N 1
ATOM 866 C CA . LEU A 1 111 ? 3.921 -8.984 -4.434 1.00 96.50 111 LEU A CA 1
ATOM 867 C C . LEU A 1 111 ? 5.100 -8.541 -5.311 1.00 96.50 111 LEU A C 1
ATOM 869 O O . LEU A 1 111 ? 5.138 -8.867 -6.495 1.00 96.50 111 LEU A O 1
ATOM 873 N N . LEU A 1 112 ? 6.061 -7.802 -4.761 1.00 94.44 112 LEU A N 1
ATOM 874 C CA . LEU A 1 112 ? 7.132 -7.159 -5.513 1.00 94.44 112 LEU A CA 1
ATOM 875 C C . LEU A 1 112 ? 8.483 -7.876 -5.326 1.00 94.44 112 LEU A C 1
ATOM 877 O O . LEU A 1 112 ? 8.710 -8.514 -4.295 1.00 94.44 112 LEU A O 1
ATOM 881 N N . PRO A 1 113 ? 9.409 -7.757 -6.295 1.00 93.00 113 PRO A N 1
ATOM 882 C CA . PRO A 1 113 ? 10.796 -8.177 -6.130 1.00 93.00 113 PRO A CA 1
ATOM 883 C C . PRO A 1 113 ? 11.485 -7.421 -4.988 1.00 93.00 113 PRO A C 1
ATOM 885 O O . PRO A 1 113 ? 11.086 -6.306 -4.639 1.00 93.00 113 PRO A O 1
ATOM 888 N N . GLN A 1 114 ? 12.526 -8.022 -4.411 1.00 93.38 114 GLN A N 1
ATOM 889 C CA . GLN A 1 114 ? 13.177 -7.532 -3.191 1.00 93.38 114 GLN A CA 1
ATOM 890 C C . GLN A 1 114 ? 13.727 -6.106 -3.327 1.00 93.38 114 GLN A C 1
ATOM 892 O O . GLN A 1 114 ? 13.647 -5.316 -2.386 1.00 93.38 114 GLN A O 1
ATOM 897 N N . GLU A 1 115 ? 14.232 -5.746 -4.503 1.00 91.25 115 GLU A N 1
ATOM 898 C CA . GLU A 1 115 ? 14.778 -4.423 -4.798 1.00 91.25 115 GLU A CA 1
ATOM 899 C C . GLU A 1 115 ? 13.731 -3.297 -4.714 1.00 91.25 115 GLU A C 1
ATOM 901 O O . GLU A 1 115 ? 14.084 -2.139 -4.502 1.00 91.25 115 GLU A O 1
ATOM 906 N N . TYR A 1 116 ? 12.437 -3.625 -4.795 1.00 91.44 116 TYR A N 1
ATOM 907 C CA . TYR A 1 116 ? 11.345 -2.662 -4.650 1.00 91.44 116 TYR A CA 1
ATOM 908 C C . TYR A 1 116 ? 10.885 -2.481 -3.201 1.00 91.44 116 TYR A C 1
ATOM 910 O O . TYR A 1 116 ? 10.107 -1.571 -2.931 1.00 91.44 116 TYR A O 1
ATOM 918 N N . HIS A 1 117 ? 11.330 -3.301 -2.244 1.00 94.38 117 HIS A N 1
ATOM 919 C CA . HIS A 1 117 ? 10.736 -3.310 -0.898 1.00 94.38 117 HIS A CA 1
ATOM 920 C C . HIS A 1 117 ? 11.004 -2.034 -0.091 1.00 94.38 117 HIS A C 1
ATOM 922 O O . HIS A 1 117 ? 10.233 -1.724 0.817 1.00 94.38 117 HIS A O 1
ATOM 928 N N . GLY A 1 118 ? 12.063 -1.284 -0.414 1.00 94.19 118 GLY A N 1
ATOM 929 C CA . GLY A 1 118 ? 12.394 -0.013 0.239 1.00 94.19 118 GLY A CA 1
ATOM 930 C C . GLY A 1 118 ? 12.369 -0.109 1.768 1.00 94.19 118 GLY A C 1
ATOM 931 O O . GLY A 1 118 ? 13.005 -0.985 2.355 1.00 94.19 118 GLY A O 1
ATOM 932 N N . VAL A 1 119 ? 11.585 0.756 2.426 1.00 96.06 119 VAL A N 1
ATOM 933 C CA . VAL A 1 119 ? 11.472 0.787 3.902 1.00 96.06 119 VAL A CA 1
ATOM 934 C C . VAL A 1 119 ? 10.872 -0.490 4.515 1.00 96.06 119 VAL A C 1
ATOM 936 O O . VAL A 1 119 ? 10.941 -0.674 5.729 1.00 96.06 119 VAL A O 1
ATOM 939 N N . TYR A 1 120 ? 10.271 -1.359 3.698 1.00 96.44 120 TYR A N 1
ATOM 940 C CA . TYR A 1 120 ? 9.636 -2.613 4.111 1.00 96.44 120 TYR A CA 1
ATOM 941 C C . TYR A 1 120 ? 10.495 -3.851 3.813 1.00 96.44 120 TYR A C 1
ATOM 943 O O . TYR A 1 120 ? 10.015 -4.978 3.961 1.00 96.44 120 TYR A O 1
ATOM 951 N N . ALA A 1 121 ? 11.760 -3.669 3.418 1.00 96.44 121 ALA A N 1
ATOM 952 C CA . ALA A 1 121 ? 12.700 -4.770 3.232 1.00 96.44 121 ALA A CA 1
ATOM 953 C C . ALA A 1 121 ? 12.770 -5.668 4.483 1.00 96.44 121 ALA A C 1
ATOM 955 O O . ALA A 1 121 ? 12.815 -5.187 5.617 1.00 96.44 121 ALA A O 1
ATOM 956 N N . GLY A 1 122 ? 12.733 -6.988 4.272 1.00 96.38 122 GLY A N 1
ATOM 957 C CA . GLY A 1 122 ? 12.740 -7.988 5.349 1.00 96.38 122 GLY A CA 1
ATOM 958 C C . GLY A 1 122 ? 11.422 -8.126 6.124 1.00 96.38 122 GLY A C 1
ATOM 959 O O . GLY A 1 122 ? 11.360 -8.894 7.078 1.00 96.38 122 GLY A O 1
ATOM 960 N N . GLN A 1 123 ? 10.368 -7.402 5.734 1.00 96.44 123 GLN A N 1
ATOM 961 C CA . GLN A 1 123 ? 9.054 -7.435 6.388 1.00 96.44 123 GLN A CA 1
ATOM 962 C C . GLN A 1 123 ? 7.920 -7.809 5.422 1.00 96.44 123 GLN A C 1
ATOM 964 O O . GLN A 1 123 ? 6.745 -7.643 5.759 1.00 96.44 123 GLN A O 1
ATOM 969 N N . SER A 1 124 ? 8.253 -8.266 4.213 1.00 96.31 124 SER A N 1
ATOM 970 C CA . SER A 1 124 ? 7.274 -8.636 3.196 1.00 96.31 124 SER A CA 1
ATOM 971 C C . SER A 1 124 ? 6.418 -9.824 3.644 1.00 96.31 124 SER A C 1
ATOM 973 O O . SER A 1 124 ? 6.890 -10.755 4.295 1.00 96.31 124 SER A O 1
ATOM 975 N N . ILE A 1 125 ? 5.133 -9.784 3.292 1.00 96.62 125 ILE A N 1
ATOM 976 C CA . ILE A 1 125 ? 4.191 -10.880 3.526 1.00 96.62 125 ILE A CA 1
ATOM 977 C C . ILE A 1 125 ? 3.847 -11.479 2.170 1.00 96.62 125 ILE A C 1
ATOM 979 O O . ILE A 1 125 ? 3.101 -10.870 1.401 1.00 96.62 125 ILE A O 1
ATOM 983 N N . SER A 1 126 ? 4.400 -12.656 1.880 1.00 90.56 126 SER A N 1
ATOM 984 C CA . SER A 1 126 ? 4.169 -13.347 0.612 1.00 90.56 126 SER A CA 1
ATOM 985 C C . SER A 1 126 ? 2.680 -13.638 0.397 1.00 90.56 126 SER A C 1
ATOM 987 O O . SER A 1 126 ? 1.978 -13.989 1.353 1.00 90.56 126 SER A O 1
ATOM 989 N N . PRO A 1 127 ? 2.175 -13.511 -0.841 1.00 83.62 127 PRO A N 1
ATOM 990 C CA . PRO A 1 127 ? 0.845 -13.995 -1.174 1.00 83.62 127 PRO A CA 1
ATOM 991 C C . PRO A 1 127 ? 0.793 -15.509 -0.929 1.00 83.62 127 PRO A C 1
ATOM 993 O O . PRO A 1 127 ? 1.647 -16.250 -1.413 1.00 83.62 127 PRO A O 1
ATOM 996 N N . ALA A 1 128 ? -0.185 -15.944 -0.134 1.00 66.31 128 ALA A N 1
ATOM 997 C CA . ALA A 1 128 ? -0.513 -17.358 0.033 1.00 66.31 128 ALA A CA 1
ATOM 998 C C . ALA A 1 128 ? -1.202 -17.918 -1.212 1.00 66.31 128 ALA A C 1
ATOM 1000 O O . ALA A 1 128 ? -1.859 -17.136 -1.946 1.00 66.31 128 ALA A O 1
#